Protein AF-A0A957RKG4-F1 (afdb_monomer_lite)

pLDDT: mean 79.72, std 9.34, range [43.56, 92.19]

Structure (mmCIF, N/CA/C/O backbone):
data_AF-A0A957RKG4-F1
#
_entry.id   AF-A0A957RKG4-F1
#
loop_
_atom_site.group_PDB
_atom_site.id
_atom_site.type_symbol
_atom_site.label_atom_id
_atom_site.label_alt_id
_atom_site.label_comp_id
_atom_site.label_asym_id
_atom_site.label_entity_id
_atom_site.label_seq_id
_atom_site.pdbx_PDB_ins_code
_atom_site.Cartn_x
_atom_site.Cartn_y
_atom_site.Cartn_z
_atom_site.occupancy
_atom_site.B_iso_or_equiv
_atom_site.auth_seq_id
_atom_site.auth_comp_id
_atom_site.auth_asym_id
_atom_site.auth_atom_id
_atom_site.pdbx_PDB_model_num
ATOM 1 N N . THR A 1 1 ? -8.120 -8.627 4.217 1.00 67.38 1 THR A N 1
ATOM 2 C CA . THR A 1 1 ? -7.404 -9.915 3.970 1.00 67.38 1 THR A CA 1
ATOM 3 C C . THR A 1 1 ? -7.357 -10.761 5.246 1.00 67.38 1 THR A C 1
ATOM 5 O O . THR A 1 1 ? -7.680 -10.216 6.293 1.00 67.38 1 THR A O 1
ATOM 8 N N . PRO A 1 2 ? -6.977 -12.060 5.231 1.00 75.31 2 PRO A N 1
ATOM 9 C CA . PRO A 1 2 ? -6.911 -12.871 6.458 1.00 75.31 2 PRO A CA 1
ATOM 10 C C . PRO A 1 2 ? -5.954 -12.301 7.513 1.00 75.31 2 PRO A C 1
ATOM 12 O O . PRO A 1 2 ? -6.281 -12.273 8.692 1.00 75.31 2 PRO A O 1
ATOM 15 N N . ASN A 1 3 ? -4.797 -11.786 7.086 1.00 79.38 3 ASN A N 1
ATOM 16 C CA . ASN A 1 3 ? -3.843 -11.143 7.989 1.00 79.38 3 ASN A CA 1
ATOM 17 C C . ASN A 1 3 ? -4.422 -9.854 8.595 1.00 79.38 3 ASN A C 1
ATOM 19 O O . ASN A 1 3 ? -4.372 -9.645 9.801 1.00 79.38 3 ASN A O 1
ATOM 23 N N . GLU A 1 4 ? -5.046 -9.025 7.766 1.00 77.44 4 GLU A N 1
ATOM 24 C CA . GLU A 1 4 ? -5.689 -7.784 8.197 1.00 77.44 4 GLU A CA 1
ATOM 25 C C . GLU A 1 4 ? -6.860 -8.029 9.159 1.00 77.44 4 GLU A C 1
ATOM 27 O O . GLU A 1 4 ? -6.962 -7.345 10.169 1.00 77.44 4 GLU A O 1
ATOM 32 N N . ASP A 1 5 ? -7.679 -9.061 8.935 1.00 79.88 5 ASP A N 1
ATOM 33 C CA . ASP A 1 5 ? -8.747 -9.442 9.868 1.00 79.88 5 ASP A CA 1
ATOM 34 C C . ASP A 1 5 ? -8.183 -9.863 11.235 1.00 79.88 5 ASP A C 1
ATOM 36 O O . ASP A 1 5 ? -8.714 -9.477 12.277 1.00 79.88 5 ASP A O 1
ATOM 40 N N . THR A 1 6 ? -7.051 -10.581 11.266 1.00 80.88 6 THR A N 1
ATOM 41 C CA . THR A 1 6 ? -6.398 -10.920 12.543 1.00 80.88 6 THR A CA 1
ATOM 42 C C . THR A 1 6 ? -5.831 -9.705 13.270 1.00 80.88 6 THR A C 1
ATOM 44 O O . THR A 1 6 ? -5.858 -9.679 14.500 1.00 80.88 6 THR A O 1
ATOM 47 N N . VAL A 1 7 ? -5.335 -8.701 12.541 1.00 84.12 7 VAL A N 1
ATOM 48 C CA . VAL A 1 7 ? -4.841 -7.446 13.126 1.00 84.12 7 VAL A CA 1
ATOM 49 C C . VAL A 1 7 ? -6.009 -6.637 13.680 1.00 84.12 7 VAL A C 1
ATOM 51 O O . VAL A 1 7 ? -5.988 -6.270 14.849 1.00 84.12 7 VAL A O 1
ATOM 54 N N . GLN A 1 8 ? -7.081 -6.470 12.907 1.00 81.38 8 GLN A N 1
ATOM 55 C CA . GLN A 1 8 ? -8.242 -5.682 13.322 1.00 81.38 8 GLN A CA 1
ATOM 56 C C . GLN A 1 8 ? -8.948 -6.277 14.544 1.00 81.38 8 GLN A C 1
ATOM 58 O O . GLN A 1 8 ? -9.326 -5.553 15.466 1.00 81.38 8 GLN A O 1
ATOM 63 N N . ARG A 1 9 ? -9.047 -7.609 14.626 1.00 78.88 9 ARG A N 1
ATOM 64 C CA . ARG A 1 9 ? -9.560 -8.276 15.834 1.00 78.88 9 ARG A CA 1
ATOM 65 C C . ARG A 1 9 ? -8.648 -8.095 17.047 1.00 78.88 9 ARG A C 1
ATOM 67 O O . ARG A 1 9 ? -9.155 -7.985 18.160 1.00 78.88 9 ARG A O 1
ATOM 74 N N . LYS A 1 10 ? -7.322 -8.059 16.859 1.00 80.44 10 LYS A N 1
ATOM 75 C CA . LYS A 1 10 ? -6.365 -7.769 17.944 1.00 80.44 10 LYS A CA 1
ATOM 76 C C . LYS A 1 10 ? -6.472 -6.327 18.437 1.00 80.44 10 LYS A C 1
ATOM 78 O O . LYS A 1 10 ? -6.284 -6.097 19.625 1.00 80.44 10 LYS A O 1
ATOM 83 N N . GLU A 1 11 ? -6.815 -5.390 17.558 1.00 82.06 11 GLU A N 1
ATOM 84 C CA . GLU A 1 11 ? -7.071 -3.987 17.911 1.00 82.06 11 GLU A CA 1
ATOM 85 C C . GLU A 1 11 ? -8.466 -3.750 18.519 1.00 82.06 11 GLU A C 1
ATOM 87 O O . GLU A 1 11 ? -8.812 -2.624 18.866 1.00 82.06 11 GLU A O 1
ATOM 92 N N . GLY A 1 12 ? -9.261 -4.810 18.711 1.00 80.88 12 GLY A N 1
ATOM 93 C CA . GLY A 1 12 ? -10.564 -4.738 19.375 1.00 80.88 12 GLY A CA 1
ATOM 94 C C . GLY A 1 12 ? -11.709 -4.276 18.473 1.00 80.88 12 GLY A C 1
ATOM 95 O O . GLY A 1 12 ? -12.783 -3.944 18.979 1.00 80.88 12 GLY A O 1
ATOM 96 N N . ASN A 1 13 ? -11.513 -4.266 17.151 1.00 81.31 13 ASN A N 1
ATOM 97 C CA . ASN A 1 13 ? -12.577 -3.933 16.212 1.00 81.31 13 ASN A CA 1
ATOM 98 C C . ASN A 1 13 ? -13.660 -5.032 16.165 1.00 81.31 13 ASN A C 1
ATOM 100 O O . ASN A 1 13 ? -13.371 -6.219 16.358 1.00 81.31 13 ASN A O 1
ATOM 104 N N . PRO A 1 14 ? -14.928 -4.652 15.923 1.00 80.38 14 PRO A N 1
ATOM 105 C CA . PRO A 1 14 ? -16.056 -5.579 15.952 1.00 80.38 14 PRO A CA 1
ATOM 106 C C . PRO A 1 14 ? -15.987 -6.598 14.805 1.00 80.38 14 PRO A C 1
ATOM 108 O O . PRO A 1 14 ? -15.347 -6.364 13.787 1.00 80.38 14 PRO A O 1
ATOM 111 N N . ALA A 1 15 ? -16.685 -7.731 14.922 1.00 78.31 15 ALA A N 1
ATOM 112 C CA . ALA A 1 15 ? -16.645 -8.791 13.902 1.00 78.31 15 ALA A CA 1
ATOM 113 C C . ALA A 1 15 ? -17.123 -8.333 12.505 1.00 78.31 15 ALA A C 1
ATOM 115 O O . ALA A 1 15 ? -16.707 -8.900 11.500 1.00 78.31 15 ALA A O 1
ATOM 116 N N . ASN A 1 16 ? -17.957 -7.291 12.443 1.00 82.31 16 ASN A N 1
ATOM 117 C CA . ASN A 1 16 ? -18.440 -6.654 11.216 1.00 82.31 16 ASN A CA 1
ATOM 118 C C . ASN A 1 16 ? -17.628 -5.405 10.813 1.00 82.31 16 ASN A C 1
ATOM 120 O O . ASN A 1 16 ? -18.120 -4.565 10.058 1.00 82.31 16 ASN A O 1
ATOM 124 N N . TRP A 1 17 ? -16.397 -5.248 11.316 1.00 83.19 17 TRP A N 1
ATOM 125 C CA . TRP A 1 17 ? -15.549 -4.088 11.023 1.00 83.19 17 TRP A CA 1
ATOM 126 C C . TRP A 1 17 ? -15.370 -3.858 9.521 1.00 83.19 17 TRP A C 1
ATOM 128 O O . TRP A 1 17 ? -15.383 -2.713 9.086 1.00 83.19 17 TRP A O 1
ATOM 138 N N . LEU A 1 18 ? -15.254 -4.933 8.736 1.00 82.00 18 LEU A N 1
ATOM 139 C CA . LEU A 1 18 ? -15.021 -4.852 7.298 1.00 82.00 18 LEU A CA 1
ATOM 140 C C . LEU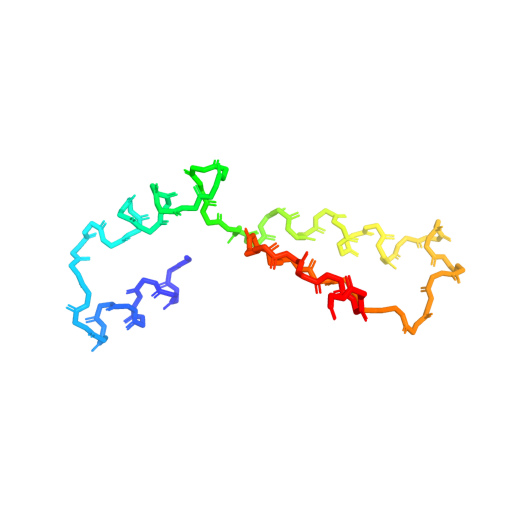 A 1 18 ? -16.217 -4.233 6.563 1.00 82.00 18 LEU A C 1
ATOM 142 O O . LEU A 1 18 ? -16.024 -3.358 5.730 1.00 82.00 18 LEU A O 1
ATOM 146 N N . GLU A 1 19 ? -17.446 -4.620 6.914 1.00 82.50 19 GLU A N 1
ATOM 147 C CA . GLU A 1 19 ? -18.670 -4.044 6.334 1.00 82.50 19 GLU A CA 1
ATOM 148 C C . GLU A 1 19 ? -18.831 -2.568 6.715 1.00 82.50 19 GLU A C 1
ATOM 150 O O . GLU A 1 19 ? -19.180 -1.731 5.883 1.00 82.50 19 GLU 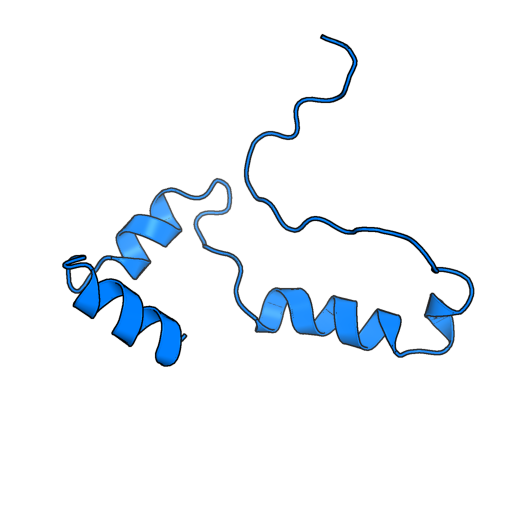A O 1
ATOM 155 N N . LEU A 1 20 ? -18.530 -2.232 7.974 1.00 82.62 20 LEU A N 1
ATOM 156 C CA . LEU A 1 20 ? -18.556 -0.851 8.456 1.00 82.62 20 LEU A CA 1
ATOM 157 C C . LEU A 1 20 ? -17.495 0.016 7.770 1.00 82.62 20 LEU A C 1
ATOM 159 O O . LEU A 1 20 ? -17.723 1.204 7.545 1.00 82.62 20 LEU A O 1
ATOM 163 N N . ALA A 1 21 ? -16.335 -0.561 7.473 1.00 80.62 21 ALA A N 1
ATOM 164 C CA . ALA A 1 21 ? -15.227 0.132 6.843 1.00 80.62 21 ALA A CA 1
ATOM 165 C C . ALA A 1 21 ? -15.456 0.300 5.329 1.00 80.62 21 ALA A C 1
ATOM 167 O O . ALA A 1 21 ? -15.259 1.400 4.815 1.00 80.62 21 ALA A O 1
ATOM 168 N N . ASP A 1 22 ? -15.982 -0.724 4.648 1.00 82.94 22 ASP A N 1
ATOM 169 C CA . ASP A 1 22 ? -16.420 -0.650 3.248 1.00 82.94 22 ASP A CA 1
ATOM 170 C C . ASP A 1 22 ? -17.485 0.450 3.065 1.00 82.94 22 ASP A C 1
ATOM 172 O O . ASP A 1 22 ? -17.338 1.319 2.204 1.00 82.94 22 ASP A O 1
ATOM 176 N N . ALA A 1 23 ? -18.500 0.499 3.936 1.00 82.25 23 ALA A N 1
ATOM 177 C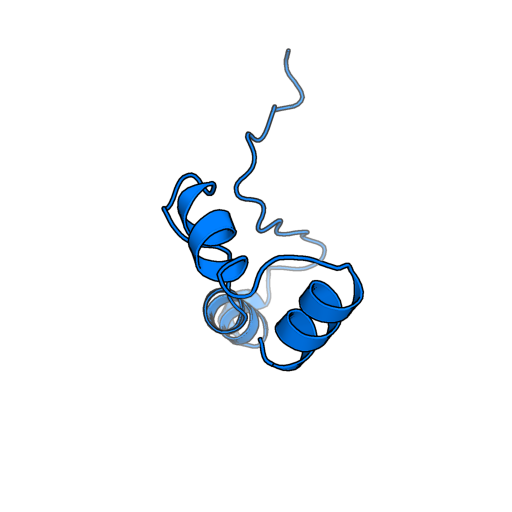 CA . ALA A 1 23 ? -19.576 1.494 3.867 1.00 82.25 23 ALA A CA 1
ATOM 178 C C . ALA A 1 23 ? -19.117 2.950 4.087 1.00 82.25 23 ALA A C 1
ATOM 180 O O . ALA A 1 23 ? -19.816 3.882 3.690 1.00 82.25 23 ALA A O 1
ATOM 181 N N . ARG A 1 24 ? -17.963 3.167 4.732 1.00 79.75 24 ARG A N 1
ATOM 182 C CA . ARG A 1 24 ? -17.405 4.509 4.978 1.00 79.75 24 ARG A CA 1
ATOM 183 C C . ARG A 1 24 ? -16.600 5.052 3.801 1.00 79.75 24 ARG A C 1
ATOM 185 O O . ARG A 1 24 ? -16.303 6.246 3.786 1.00 79.75 24 ARG A O 1
ATOM 192 N N . MET A 1 25 ? -16.240 4.208 2.837 1.00 80.31 25 MET A N 1
ATOM 193 C CA . MET A 1 25 ? -15.455 4.628 1.682 1.00 80.31 25 MET A CA 1
ATOM 194 C C . MET A 1 25 ? -16.347 5.237 0.588 1.00 80.31 25 MET A C 1
ATOM 196 O O . MET A 1 25 ? -17.465 4.764 0.382 1.00 80.31 25 MET A O 1
ATOM 200 N N . PRO A 1 26 ? -15.867 6.236 -0.179 1.00 74.06 26 PRO A N 1
ATOM 201 C CA . PRO A 1 26 ? -16.659 6.901 -1.222 1.00 74.06 26 PRO A CA 1
ATOM 202 C C . PRO A 1 26 ? -17.198 5.963 -2.307 1.00 74.06 26 PRO A C 1
ATOM 204 O O . PRO A 1 26 ? -18.270 6.200 -2.853 1.00 74.06 26 PRO A O 1
ATOM 207 N N . MET A 1 27 ? -16.461 4.893 -2.612 1.00 74.19 27 MET A N 1
ATOM 208 C CA . MET A 1 27 ? -16.857 3.876 -3.593 1.00 74.19 27 MET A CA 1
ATOM 209 C C . MET A 1 27 ? -17.593 2.684 -2.953 1.00 74.19 27 MET A C 1
ATOM 211 O O . MET A 1 27 ? -17.789 1.660 -3.602 1.00 74.19 27 MET A O 1
ATOM 215 N N . GLY A 1 28 ? -17.978 2.796 -1.674 1.00 77.44 28 GLY A N 1
ATOM 216 C CA . GLY A 1 28 ? -18.684 1.753 -0.922 1.00 77.44 28 GLY A CA 1
ATOM 217 C C . GLY A 1 28 ? -17.842 0.512 -0.627 1.00 77.44 28 GLY A C 1
ATOM 218 O O . GLY A 1 28 ? -18.392 -0.545 -0.318 1.00 77.44 28 GLY A O 1
ATOM 219 N N . ARG A 1 29 ? -16.516 0.617 -0.782 1.00 82.56 29 ARG A N 1
ATOM 220 C CA . ARG A 1 29 ? -15.570 -0.481 -0.603 1.00 82.56 29 ARG A CA 1
ATOM 221 C C .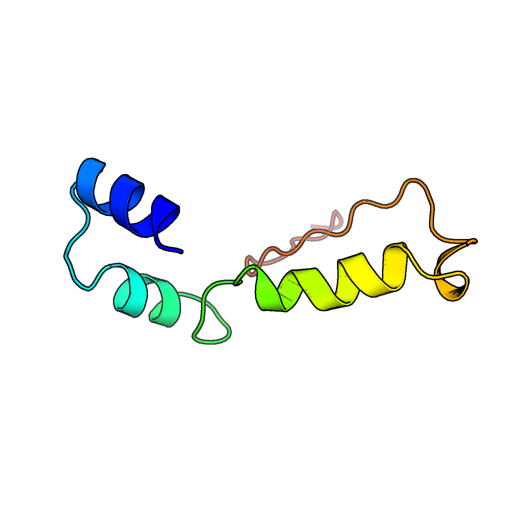 ARG A 1 29 ? -14.158 0.023 -0.323 1.00 82.56 29 ARG A C 1
ATOM 223 O O . ARG A 1 29 ? -13.715 1.003 -0.925 1.00 82.56 29 ARG A O 1
ATOM 230 N N . ILE A 1 30 ? -13.438 -0.678 0.543 1.00 83.38 30 ILE A N 1
ATOM 231 C CA . ILE A 1 30 ? -11.998 -0.530 0.744 1.00 83.38 30 ILE A CA 1
ATOM 232 C C . ILE A 1 30 ? -11.234 -1.143 -0.431 1.00 83.38 30 ILE A C 1
ATOM 234 O O . ILE A 1 30 ? -11.687 -2.105 -1.060 1.00 83.38 30 ILE A O 1
ATOM 238 N N . LEU A 1 31 ? -10.071 -0.556 -0.722 1.00 83.56 31 LEU A N 1
ATOM 239 C CA . LEU A 1 31 ? -9.116 -1.055 -1.703 1.00 83.56 31 LEU A CA 1
ATOM 240 C C . LEU A 1 31 ? -8.639 -2.461 -1.323 1.00 83.56 31 LEU A C 1
ATOM 242 O O . LEU A 1 31 ? -8.222 -2.706 -0.190 1.00 83.56 31 LEU A O 1
ATOM 246 N N . ARG A 1 32 ? -8.671 -3.390 -2.277 1.00 85.62 32 ARG A N 1
ATOM 247 C CA . ARG A 1 32 ? -8.237 -4.777 -2.069 1.00 85.62 32 ARG A CA 1
ATOM 248 C C . ARG A 1 32 ? -6.967 -5.058 -2.869 1.00 85.62 32 ARG A C 1
ATOM 250 O O . ARG A 1 32 ? -6.737 -4.406 -3.885 1.00 85.62 32 ARG A O 1
ATOM 257 N N . PRO A 1 33 ? -6.152 -6.050 -2.466 1.00 84.81 33 PRO A N 1
ATOM 258 C CA . PRO A 1 33 ? -4.935 -6.400 -3.200 1.00 84.81 33 PRO A CA 1
ATOM 259 C C . PRO A 1 33 ? -5.177 -6.682 -4.688 1.00 84.81 33 PRO A C 1
ATOM 261 O O . PRO A 1 33 ? -4.367 -6.287 -5.522 1.00 84.81 33 PRO A O 1
ATOM 264 N N . ASP A 1 34 ? -6.312 -7.301 -5.024 1.00 87.12 34 ASP A N 1
ATOM 265 C CA . ASP A 1 34 ? -6.690 -7.604 -6.408 1.00 87.12 34 ASP A CA 1
ATOM 266 C C . ASP A 1 34 ? -6.874 -6.343 -7.270 1.00 87.12 34 ASP A C 1
ATOM 268 O O . ASP A 1 34 ? -6.579 -6.367 -8.464 1.00 87.12 34 ASP A O 1
ATOM 272 N N . ASP A 1 35 ? -7.298 -5.225 -6.670 1.00 84.56 35 ASP A N 1
ATOM 273 C CA . ASP A 1 35 ? -7.508 -3.956 -7.378 1.00 84.56 35 ASP A CA 1
ATOM 274 C C . ASP A 1 35 ? -6.176 -3.309 -7.792 1.00 84.56 35 ASP A C 1
ATOM 276 O O . ASP A 1 35 ? -6.084 -2.659 -8.833 1.00 84.56 35 ASP A O 1
ATOM 280 N N . VAL A 1 36 ? -5.123 -3.519 -6.994 1.00 85.44 36 VAL A N 1
ATOM 281 C CA . VAL A 1 36 ? -3.771 -2.994 -7.251 1.00 85.44 36 VAL A CA 1
ATOM 282 C C . VAL A 1 36 ? -2.972 -3.941 -8.148 1.00 85.44 36 VAL A C 1
ATOM 284 O O . VAL A 1 36 ? -2.148 -3.495 -8.950 1.00 85.44 36 VAL A O 1
ATOM 287 N N . ALA A 1 37 ? -3.232 -5.249 -8.060 1.00 88.94 37 ALA A N 1
ATOM 288 C CA . ALA A 1 37 ? -2.496 -6.277 -8.790 1.00 88.94 37 ALA A CA 1
ATOM 289 C C . ALA A 1 37 ? -2.499 -6.048 -10.309 1.00 88.94 37 ALA A C 1
ATOM 291 O O . ALA A 1 37 ? -1.464 -6.214 -10.950 1.00 88.94 37 ALA A O 1
ATOM 292 N N . GLY A 1 38 ? -3.624 -5.608 -10.884 1.00 88.81 38 GLY A N 1
ATOM 293 C CA . GLY A 1 38 ? -3.715 -5.310 -12.317 1.00 88.81 38 GLY A CA 1
ATOM 294 C C . GLY A 1 38 ? -2.758 -4.200 -12.761 1.00 88.81 38 GLY A C 1
ATOM 295 O O . GLY A 1 38 ? -2.056 -4.354 -13.762 1.00 88.81 38 GLY A O 1
ATOM 296 N N . LEU A 1 39 ? -2.666 -3.113 -11.988 1.00 88.31 39 LEU A N 1
ATOM 297 C CA . LEU A 1 39 ? -1.740 -2.022 -12.295 1.00 88.31 39 LEU A CA 1
ATOM 298 C C . LEU A 1 39 ? -0.281 -2.457 -12.116 1.00 88.31 39 LEU A C 1
ATOM 300 O O . LEU A 1 39 ? 0.569 -2.116 -12.934 1.00 88.31 39 LEU A O 1
ATOM 304 N N . VAL A 1 40 ? 0.011 -3.250 -11.083 1.00 88.50 40 VAL A N 1
ATOM 305 C CA . VAL A 1 40 ? 1.357 -3.806 -10.872 1.00 88.50 40 VAL A CA 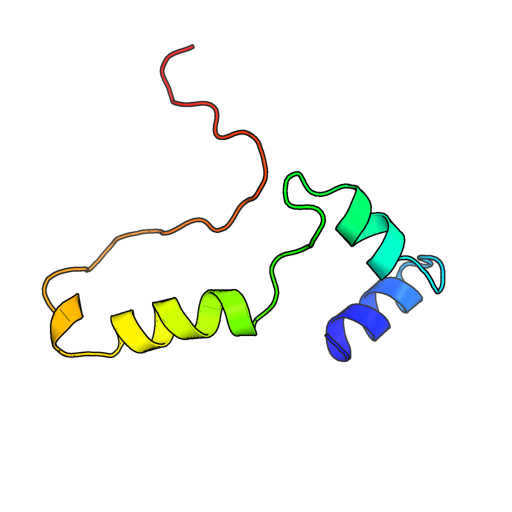1
ATOM 306 C C . VAL A 1 40 ? 1.763 -4.706 -12.038 1.00 88.50 40 VAL A C 1
ATOM 308 O O . VAL A 1 40 ? 2.879 -4.592 -12.536 1.00 88.50 40 VAL A O 1
ATOM 311 N N . MET A 1 41 ? 0.857 -5.559 -12.521 1.00 92.00 41 MET A N 1
ATOM 312 C CA . MET A 1 41 ? 1.114 -6.400 -13.693 1.00 92.00 41 MET A CA 1
ATOM 313 C C . MET A 1 41 ? 1.401 -5.567 -14.943 1.00 92.00 41 MET A C 1
ATOM 315 O O . MET A 1 41 ? 2.311 -5.903 -15.698 1.00 92.00 41 MET A O 1
ATOM 319 N N . TRP A 1 42 ? 0.685 -4.458 -15.134 1.00 89.81 42 TRP A N 1
ATOM 320 C CA . TRP A 1 42 ? 0.980 -3.515 -16.211 1.00 89.81 42 TRP A CA 1
ATOM 321 C C . TRP A 1 42 ? 2.362 -2.870 -16.038 1.00 89.81 42 TRP A C 1
ATOM 323 O O . TRP A 1 42 ? 3.120 -2.777 -16.998 1.00 89.81 42 TRP A O 1
ATOM 333 N N . PHE A 1 43 ? 2.761 -2.517 -14.815 1.00 88.88 43 PHE A N 1
ATOM 334 C CA . PHE A 1 43 ? 4.103 -1.991 -14.559 1.00 88.88 43 PHE A CA 1
ATOM 335 C C . PHE A 1 43 ? 5.239 -2.973 -14.831 1.00 88.88 43 PHE A C 1
ATOM 337 O O . PHE A 1 43 ? 6.349 -2.533 -15.116 1.00 88.88 43 PHE A O 1
ATOM 344 N N . LEU A 1 44 ? 4.981 -4.276 -14.776 1.00 90.38 44 LEU A N 1
ATOM 345 C CA . LEU A 1 44 ? 5.965 -5.308 -15.110 1.00 90.38 44 LEU A CA 1
ATOM 346 C C . LEU A 1 44 ? 6.017 -5.628 -16.612 1.00 90.38 44 LEU A C 1
ATOM 348 O O . LEU A 1 44 ? 6.856 -6.421 -17.040 1.00 90.38 44 LEU A O 1
ATOM 352 N N . SER A 1 45 ? 5.118 -5.046 -17.407 1.00 92.19 45 SER A N 1
ATOM 353 C CA . SER A 1 45 ? 5.016 -5.290 -18.844 1.00 92.19 45 SER A CA 1
ATOM 354 C C . SER A 1 45 ? 5.944 -4.369 -19.659 1.00 92.19 45 SER A C 1
ATOM 356 O O . SER A 1 45 ? 6.311 -3.294 -19.186 1.00 92.19 45 SER A O 1
ATOM 358 N N . PRO A 1 46 ? 6.337 -4.743 -20.892 1.00 89.00 46 PRO A N 1
ATOM 359 C CA . PRO A 1 46 ? 7.112 -3.868 -21.782 1.00 89.00 46 PRO A CA 1
ATOM 360 C C . PRO A 1 46 ? 6.463 -2.500 -22.052 1.00 89.00 46 PRO A C 1
ATOM 362 O O . PRO A 1 46 ? 7.153 -1.527 -22.354 1.00 89.00 46 PRO A O 1
ATOM 365 N N . GLU A 1 47 ? 5.141 -2.412 -21.947 1.00 88.00 47 GLU A N 1
ATOM 366 C CA . GLU A 1 47 ? 4.341 -1.222 -22.214 1.00 88.00 47 GLU A CA 1
ATOM 367 C C . GLU A 1 47 ? 4.576 -0.104 -21.188 1.00 88.00 47 GLU A C 1
ATOM 369 O O . GLU A 1 47 ? 4.408 1.073 -21.511 1.00 88.00 47 GLU A O 1
ATOM 374 N N . SER A 1 48 ? 5.020 -0.443 -19.975 1.00 87.50 48 SER A N 1
ATOM 375 C CA . SER A 1 48 ? 5.359 0.531 -18.933 1.00 87.50 48 SER A CA 1
ATOM 376 C C . SER A 1 48 ? 6.812 1.010 -18.995 1.00 87.50 48 SER A C 1
ATOM 378 O O . SER A 1 48 ? 7.225 1.771 -18.123 1.00 87.50 48 SER A O 1
ATOM 380 N N . ALA A 1 49 ? 7.601 0.616 -20.006 1.00 83.94 49 ALA A N 1
ATOM 381 C CA . ALA A 1 49 ? 9.049 0.858 -20.047 1.00 83.94 49 ALA A CA 1
ATOM 382 C C . ALA A 1 49 ? 9.461 2.335 -19.880 1.00 83.94 49 ALA A C 1
ATOM 384 O O . ALA A 1 49 ? 10.577 2.623 -19.451 1.00 83.94 49 ALA A O 1
ATOM 385 N N . MET A 1 50 ? 8.571 3.276 -20.210 1.00 87.56 50 MET A N 1
ATOM 386 C CA . MET A 1 50 ? 8.806 4.716 -20.053 1.00 87.56 50 MET A CA 1
ATOM 387 C C . MET A 1 50 ? 8.344 5.292 -18.702 1.00 87.56 50 MET A C 1
ATOM 389 O O . MET A 1 50 ? 8.604 6.461 -18.423 1.00 87.56 50 MET A O 1
ATOM 393 N N . MET A 1 51 ? 7.666 4.512 -17.859 1.00 82.75 51 MET A N 1
ATOM 394 C CA . MET A 1 51 ? 7.198 4.934 -16.539 1.00 82.75 51 MET A CA 1
ATOM 395 C C . MET A 1 51 ? 8.193 4.506 -15.458 1.00 82.75 51 MET A C 1
ATOM 397 O O . MET A 1 51 ? 8.234 3.354 -15.041 1.00 82.75 51 MET A O 1
ATOM 401 N N . SER A 1 52 ? 8.989 5.462 -14.979 1.00 82.94 52 SER A N 1
ATOM 402 C CA . SER A 1 52 ? 9.941 5.271 -13.881 1.00 82.94 52 SER A CA 1
ATOM 403 C C . SER A 1 52 ? 9.954 6.492 -12.962 1.00 82.94 52 SER A C 1
ATOM 405 O O . SER A 1 52 ? 9.744 7.617 -13.414 1.00 82.94 52 SER A O 1
ATOM 407 N N . GLY A 1 53 ? 10.171 6.271 -11.662 1.00 82.88 53 GLY A N 1
ATOM 408 C CA . GLY A 1 53 ? 10.239 7.332 -10.647 1.00 82.88 53 GLY A CA 1
ATOM 409 C C . GLY A 1 53 ? 8.895 7.956 -10.245 1.00 82.88 53 GLY A C 1
ATOM 410 O O . GLY A 1 53 ? 8.887 8.946 -9.518 1.00 82.88 53 GLY A O 1
ATOM 411 N N . GLY A 1 54 ? 7.769 7.401 -10.701 1.00 83.81 54 GLY A N 1
ATOM 412 C CA . GLY A 1 54 ? 6.429 7.853 -10.325 1.00 83.81 54 GLY A CA 1
ATOM 413 C C . GLY A 1 54 ? 5.935 7.222 -9.021 1.00 83.81 54 GLY A C 1
ATOM 414 O O . GLY A 1 54 ? 6.198 6.051 -8.755 1.00 83.81 54 GLY A O 1
ATOM 415 N N . ILE A 1 55 ? 5.179 7.990 -8.236 1.00 83.88 55 ILE A N 1
ATOM 416 C CA . ILE A 1 55 ? 4.401 7.488 -7.098 1.00 83.88 55 ILE A CA 1
ATOM 417 C C . ILE A 1 55 ? 2.933 7.532 -7.516 1.00 83.88 55 ILE A C 1
ATOM 419 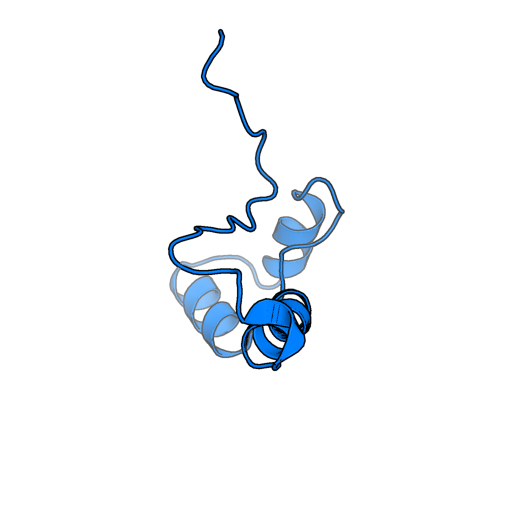O O . ILE A 1 55 ? 2.419 8.602 -7.839 1.00 83.88 55 ILE A O 1
ATOM 423 N N . ILE A 1 56 ? 2.276 6.374 -7.533 1.00 84.31 56 ILE A N 1
ATOM 424 C CA . ILE A 1 56 ? 0.828 6.283 -7.726 1.00 84.31 56 ILE A CA 1
ATOM 425 C C . ILE A 1 56 ? 0.212 5.981 -6.374 1.00 84.31 56 ILE A C 1
ATOM 427 O O . ILE A 1 56 ? 0.429 4.906 -5.816 1.00 84.31 56 ILE A O 1
ATOM 431 N N . ASP A 1 57 ? -0.524 6.958 -5.861 1.00 82.06 57 ASP A N 1
ATOM 432 C CA . ASP A 1 57 ? -1.245 6.830 -4.607 1.00 82.06 57 ASP A CA 1
ATOM 433 C C . ASP A 1 57 ? -2.651 6.276 -4.859 1.00 82.06 57 ASP A C 1
ATOM 435 O O . ASP A 1 57 ? -3.368 6.744 -5.747 1.00 82.06 57 ASP A O 1
ATOM 439 N N . PHE A 1 58 ? -3.027 5.266 -4.079 1.00 76.00 58 PHE A N 1
ATOM 440 C CA . PHE A 1 58 ? -4.340 4.622 -4.120 1.00 76.00 58 PHE A CA 1
ATOM 441 C C . PHE A 1 58 ? -5.138 4.980 -2.867 1.00 76.00 58 PHE A C 1
ATOM 443 O O . PHE A 1 58 ? -5.641 4.115 -2.149 1.00 76.00 58 PHE A O 1
ATOM 450 N N . ASP A 1 59 ? -5.234 6.275 -2.597 1.00 73.56 59 ASP A N 1
ATOM 451 C CA . ASP A 1 59 ? -6.063 6.795 -1.525 1.00 73.56 59 ASP A CA 1
ATOM 452 C C . ASP A 1 59 ? -7.453 7.171 -2.057 1.00 73.56 59 ASP A C 1
ATOM 454 O O . ASP A 1 59 ? -7.616 7.786 -3.112 1.00 73.56 59 ASP A O 1
ATOM 458 N N . HIS A 1 60 ? -8.480 6.782 -1.305 1.00 65.31 60 HIS A N 1
ATOM 459 C CA . HIS A 1 60 ? -9.862 7.182 -1.549 1.00 65.31 60 HIS A CA 1
ATOM 460 C C . HIS A 1 60 ? -10.214 8.511 -0.852 1.00 65.31 60 HIS A C 1
ATOM 462 O O . HIS A 1 60 ? -11.351 8.979 -0.958 1.00 65.31 60 HIS A O 1
ATOM 468 N N . SER A 1 61 ? -9.286 9.120 -0.109 1.00 60.12 61 SER A N 1
ATOM 469 C CA . SER A 1 61 ? -9.481 10.411 0.544 1.00 60.12 61 SER A CA 1
ATOM 470 C C . SER A 1 61 ? -9.407 11.576 -0.454 1.00 60.12 61 SER A C 1
ATOM 472 O O . SER A 1 61 ? -8.895 11.470 -1.570 1.00 60.12 61 SER A O 1
ATOM 474 N N . LYS A 1 62 ? -10.003 12.715 -0.080 1.00 57.34 62 LYS A N 1
ATOM 475 C CA . LYS A 1 62 ? -9.985 13.926 -0.907 1.00 57.34 62 LYS A CA 1
ATOM 476 C C . LYS A 1 62 ? -8.541 14.367 -1.146 1.00 57.34 62 LYS A C 1
ATOM 478 O O . LYS A 1 62 ? -7.898 14.888 -0.241 1.00 57.34 62 LYS A O 1
ATOM 483 N N . ILE A 1 63 ? -8.097 14.279 -2.394 1.00 60.47 63 ILE A N 1
ATOM 484 C CA . ILE A 1 63 ? -6.839 14.871 -2.844 1.00 60.47 63 ILE A CA 1
ATOM 485 C C . ILE A 1 63 ? -7.020 16.397 -2.873 1.00 60.47 63 ILE A C 1
ATOM 487 O O . ILE A 1 63 ? -7.643 16.948 -3.783 1.00 60.47 63 ILE A O 1
ATOM 491 N N . VAL A 1 64 ? -6.516 17.092 -1.852 1.00 63.62 64 VAL A N 1
ATOM 492 C CA . VAL A 1 64 ? -6.348 18.551 -1.881 1.00 63.62 64 VAL A CA 1
ATOM 493 C C . VAL A 1 64 ? -5.082 18.848 -2.682 1.00 63.62 64 VAL A C 1
ATOM 495 O O . VAL A 1 64 ? -3.977 18.494 -2.280 1.00 63.62 64 VAL A O 1
ATOM 498 N N . GLY A 1 65 ? -5.254 19.450 -3.859 1.00 65.81 65 GLY A N 1
ATOM 499 C CA . GLY A 1 65 ? -4.138 19.938 -4.665 1.00 65.81 65 GLY A CA 1
ATOM 500 C C . GLY A 1 65 ? -3.413 21.098 -3.977 1.00 65.81 65 GLY A C 1
ATOM 501 O O . GLY A 1 65 ? -3.970 21.777 -3.120 1.00 65.81 65 GLY A O 1
ATOM 502 N N . THR A 1 66 ? -2.173 21.367 -4.386 1.00 61.12 66 THR A N 1
ATOM 503 C CA . THR A 1 66 ? -1.283 22.378 -3.779 1.00 61.12 66 THR A CA 1
ATOM 504 C C . THR A 1 66 ? -1.682 23.835 -4.051 1.00 61.12 66 THR A C 1
ATOM 506 O O . THR A 1 66 ? -0.908 24.744 -3.764 1.00 61.12 66 THR A O 1
ATOM 509 N N . TYR A 1 67 ? -2.859 24.072 -4.629 1.00 58.41 67 TYR A N 1
ATOM 510 C CA . TYR A 1 67 ? -3.419 25.401 -4.842 1.00 58.41 67 TYR A CA 1
ATOM 511 C C . TYR A 1 67 ? -4.702 25.509 -4.016 1.00 58.41 67 TYR A C 1
ATOM 513 O O . TYR A 1 67 ? -5.778 25.113 -4.465 1.00 58.41 67 TYR A O 1
ATOM 521 N N . GLY A 1 68 ? -4.548 26.004 -2.791 1.00 43.56 68 GLY A N 1
ATOM 522 C CA . GLY A 1 68 ? -5.610 26.349 -1.852 1.00 43.56 68 GLY A CA 1
ATOM 523 C C . GLY A 1 68 ? -5.188 27.556 -1.035 1.00 43.56 68 GLY A C 1
ATOM 524 O O . GLY A 1 68 ? -3.979 27.636 -0.720 1.00 43.56 68 GLY A O 1
#

Secondary structure (DSSP, 8-state):
-HHHHHHHHHTT--TTHHHHHHHHSTTSS---HHHHHHHHHHHTSGGGTT--S-------S----S--

Radius of gyration: 16.21 Å; chains: 1; bounding box: 30×39×42 Å

Sequence (68 aa):
TPNEDTVQRKEGNPANWLELADARMPMGRILRPDDVAGLVMWFLSPESAMMSGGIIDFDHSKIVGTYG

Foldseek 3Di:
DVVVLVVCVVVVHDPCNQQVVLCPFPVSHDDDPVNVVVVVVVCVDPNVVVDDPDDDDPDSDDDDDPPD